Protein AF-A0A947EZD2-F1 (afdb_monomer_lite)

Radius of gyration: 15.96 Å; chains: 1; bounding box: 34×34×32 Å

Secondary structure (DSSP, 8-state):
--TTTTS-HHHHHHTT--TT-------SS-HHHHHHHHHHHHHHHHTTTTS---

Structure (mmCIF, N/CA/C/O backbone):
data_AF-A0A947EZD2-F1
#
_entry.id   AF-A0A947EZD2-F1
#
loop_
_atom_site.group_PDB
_atom_site.id
_atom_site.type_symbol
_atom_site.label_atom_id
_atom_site.label_alt_id
_atom_site.label_comp_id
_atom_site.label_asym_id
_atom_site.label_entity_id
_atom_site.label_seq_id
_atom_site.pdbx_PDB_ins_code
_atom_site.Cartn_x
_atom_site.Cartn_y
_atom_site.Cartn_z
_atom_site.occupancy
_atom_site.B_iso_or_equiv
_atom_site.auth_seq_id
_atom_site.auth_comp_id
_atom_site.auth_asym_id
_atom_site.auth_atom_id
_atom_site.pdbx_PDB_model_num
ATOM 1 N N . GLN A 1 1 ? 3.286 1.245 13.346 1.00 54.53 1 GLN A N 1
ATOM 2 C CA . GLN A 1 1 ? 2.086 2.109 13.415 1.00 54.53 1 GLN A CA 1
ATOM 3 C C . GLN A 1 1 ? 2.004 2.908 12.121 1.00 54.53 1 GLN A C 1
ATOM 5 O O . GLN A 1 1 ? 3.046 3.351 11.654 1.00 54.53 1 GLN A O 1
ATOM 10 N N . THR A 1 2 ? 0.828 3.034 11.504 1.00 74.44 2 THR A N 1
ATOM 11 C CA . THR A 1 2 ? 0.633 3.831 10.275 1.00 74.44 2 THR A CA 1
ATOM 12 C C . THR A 1 2 ? 0.201 5.258 10.627 1.00 74.44 2 THR A C 1
ATOM 14 O O . THR A 1 2 ? -0.275 5.503 11.733 1.00 74.44 2 THR A O 1
ATOM 17 N N . SER A 1 3 ? 0.356 6.213 9.703 1.00 71.88 3 SER A N 1
ATOM 18 C CA . SER A 1 3 ? 0.152 7.652 9.961 1.00 71.88 3 SER A CA 1
ATOM 19 C C . SER A 1 3 ? -1.225 8.029 10.535 1.00 71.88 3 SER A C 1
ATOM 21 O O . SER A 1 3 ? -1.340 9.056 11.190 1.00 71.88 3 SER A O 1
ATOM 23 N N . HIS A 1 4 ? -2.253 7.198 10.339 1.00 75.88 4 HIS A N 1
ATOM 24 C CA . HIS A 1 4 ? -3.625 7.439 10.811 1.00 75.88 4 HIS A CA 1
ATOM 25 C C . HIS A 1 4 ? -4.065 6.460 11.914 1.00 75.88 4 HIS A C 1
ATOM 27 O O . HIS A 1 4 ? -5.247 6.390 12.253 1.00 75.88 4 HIS A O 1
ATOM 33 N N . ALA A 1 5 ? -3.123 5.700 12.485 1.00 72.81 5 ALA A N 1
ATOM 34 C CA . ALA A 1 5 ? -3.400 4.706 13.523 1.00 72.81 5 ALA A CA 1
ATOM 35 C C . ALA A 1 5 ? -3.865 5.326 14.854 1.00 72.81 5 ALA A C 1
ATOM 37 O O . ALA A 1 5 ? -4.456 4.628 15.670 1.00 72.81 5 ALA A O 1
ATOM 38 N N . LEU A 1 6 ? -3.609 6.621 15.061 1.00 76.25 6 LEU A N 1
ATOM 39 C CA . LEU A 1 6 ? -4.000 7.367 16.261 1.00 76.25 6 LEU A CA 1
ATOM 40 C C . LEU A 1 6 ? -5.334 8.115 16.108 1.00 76.25 6 LEU A C 1
ATOM 42 O O . LEU A 1 6 ? -5.819 8.676 17.084 1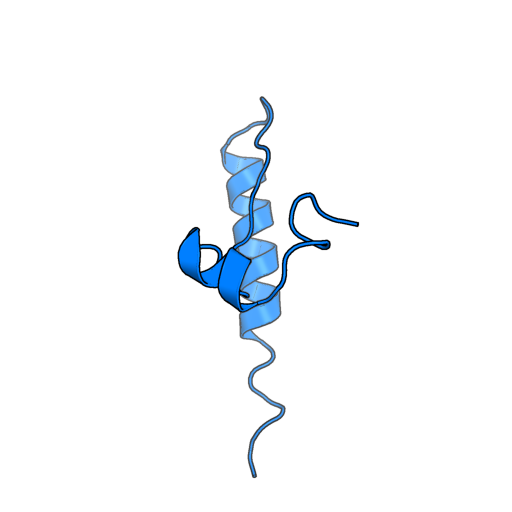.00 76.25 6 LEU A O 1
ATOM 46 N N . LEU A 1 7 ? -5.922 8.136 14.906 1.00 81.12 7 LEU A N 1
ATOM 47 C CA . LEU A 1 7 ? -7.228 8.754 14.680 1.00 81.12 7 LEU A CA 1
ATOM 48 C C . LEU A 1 7 ? -8.349 7.828 15.157 1.00 81.12 7 LEU A C 1
ATOM 50 O O . LEU A 1 7 ? -8.280 6.606 14.985 1.00 81.12 7 LEU A O 1
ATOM 54 N N . THR A 1 8 ? -9.411 8.412 15.701 1.00 84.69 8 THR A N 1
ATOM 55 C CA . THR A 1 8 ? -10.669 7.694 15.927 1.00 84.69 8 THR A CA 1
ATOM 56 C C . THR A 1 8 ? -11.317 7.315 14.592 1.00 84.69 8 THR A C 1
ATOM 58 O O . THR A 1 8 ? -11.008 7.875 13.537 1.00 84.69 8 THR A O 1
ATOM 61 N N . GLU A 1 9 ? -12.223 6.340 14.613 1.00 81.50 9 GLU A N 1
ATOM 62 C CA . GLU A 1 9 ? -12.947 5.902 13.413 1.00 81.50 9 GLU A CA 1
ATOM 63 C C . GLU A 1 9 ? -13.720 7.055 12.752 1.00 81.50 9 GLU A C 1
ATOM 65 O O . GLU A 1 9 ? -13.661 7.235 11.536 1.00 81.50 9 GLU A O 1
ATOM 70 N N . GLU A 1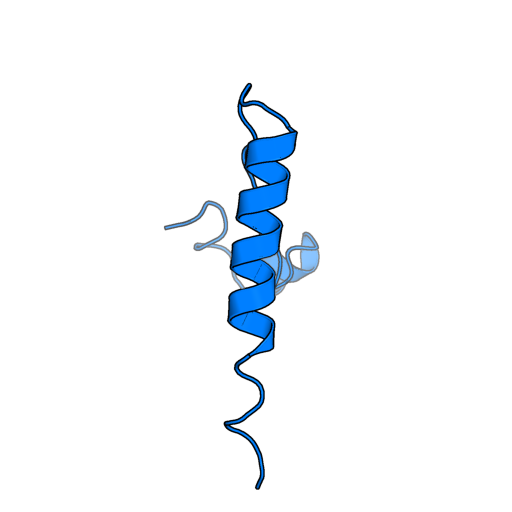 10 ? -14.363 7.895 13.560 1.00 81.69 10 GLU A N 1
ATOM 71 C CA . GLU A 1 10 ? -15.125 9.054 13.091 1.00 81.69 10 GLU A CA 1
ATOM 72 C C . GLU A 1 10 ? -14.228 10.121 12.444 1.00 81.69 10 GLU A C 1
ATOM 74 O O . GLU A 1 10 ? -14.577 10.707 11.417 1.00 81.69 10 GLU A O 1
ATOM 79 N N . GLU A 1 11 ? -13.023 10.336 12.978 1.00 84.62 11 GLU A N 1
ATOM 80 C CA . GLU A 1 11 ? -12.042 11.242 12.372 1.00 84.62 11 GLU A CA 1
ATOM 81 C C . GLU A 1 11 ? -11.487 10.708 11.050 1.00 84.62 11 GLU A C 1
ATOM 83 O O . GLU A 1 11 ? -11.270 11.500 10.129 1.00 84.62 11 GLU A O 1
ATOM 88 N N . ARG A 1 12 ? -11.291 9.386 10.933 1.00 85.25 12 ARG A N 1
ATOM 89 C CA . ARG A 1 12 ? -10.892 8.738 9.673 1.00 85.25 12 ARG A CA 1
ATOM 90 C C . ARG A 1 12 ? -11.982 8.872 8.614 1.00 85.25 12 ARG A C 1
ATOM 92 O O . ARG A 1 12 ? -11.700 9.345 7.512 1.00 85.25 12 ARG A O 1
ATOM 99 N N . LYS A 1 13 ? -13.233 8.554 8.964 1.00 82.00 13 LYS A N 1
ATOM 100 C CA . LYS A 1 13 ? -14.392 8.676 8.063 1.00 82.00 13 LYS A CA 1
ATOM 101 C C . LYS A 1 13 ? -14.587 10.107 7.569 1.00 82.00 13 LYS A C 1
ATOM 103 O O . LYS A 1 13 ? -14.771 10.308 6.371 1.00 82.00 13 LYS A O 1
ATOM 108 N N . ARG A 1 14 ? -14.470 11.111 8.451 1.00 87.06 14 ARG A N 1
ATOM 109 C CA . ARG A 1 14 ? -14.584 12.535 8.074 1.00 87.06 14 ARG A CA 1
ATOM 110 C C . ARG A 1 14 ? -13.535 12.965 7.043 1.00 87.06 14 ARG A C 1
ATOM 112 O O . ARG A 1 14 ? -13.787 13.872 6.259 1.00 87.06 14 ARG A O 1
ATOM 119 N N . GLN A 1 15 ? -12.369 12.324 7.046 1.00 86.00 15 GLN A N 1
ATOM 120 C CA . GLN A 1 15 ? -11.273 12.587 6.110 1.00 86.00 15 GLN A CA 1
ATOM 121 C C . GLN A 1 15 ? -11.324 11.698 4.855 1.00 86.00 15 GLN A C 1
ATOM 123 O O . GLN A 1 15 ? -10.413 11.753 4.034 1.00 86.00 15 GLN A O 1
ATOM 128 N N . GLY A 1 16 ? -12.366 10.873 4.692 1.00 84.38 16 GLY A N 1
ATOM 129 C CA . GLY A 1 16 ? -12.497 9.948 3.561 1.00 84.38 16 GLY A CA 1
ATOM 130 C C . GLY A 1 16 ? -11.566 8.731 3.635 1.00 84.38 16 GLY A C 1
ATOM 131 O O . GLY A 1 16 ? -11.381 8.037 2.637 1.00 84.38 16 GLY A O 1
ATOM 132 N N . ILE A 1 17 ? -10.976 8.454 4.801 1.00 86.00 17 ILE A N 1
ATOM 133 C CA . ILE A 1 17 ? -10.108 7.295 5.025 1.00 86.00 17 ILE A CA 1
ATOM 134 C C . ILE A 1 17 ? -11.002 6.105 5.370 1.00 86.00 17 ILE A C 1
ATOM 136 O O . ILE A 1 17 ? -11.489 5.989 6.494 1.00 86.00 17 ILE A O 1
ATOM 140 N N . SER A 1 18 ? -11.233 5.237 4.386 1.00 84.94 18 SER A N 1
ATOM 141 C CA . SER A 1 18 ? -11.939 3.969 4.592 1.00 84.94 18 SER A CA 1
ATOM 142 C C . SER A 1 18 ? -11.002 2.889 5.143 1.00 84.94 18 SER A C 1
ATOM 144 O O . SER A 1 18 ? -9.791 2.942 4.930 1.00 84.94 18 SER A O 1
ATOM 146 N N . ASP A 1 19 ? -11.559 1.874 5.804 1.00 82.25 19 ASP A N 1
ATOM 147 C CA . ASP A 1 19 ? -10.776 0.766 6.378 1.00 82.25 19 ASP A CA 1
ATOM 148 C C . ASP A 1 19 ? -10.053 -0.078 5.314 1.00 82.25 19 ASP A C 1
ATOM 150 O O . ASP A 1 19 ? -9.049 -0.726 5.602 1.00 82.25 19 ASP A O 1
ATOM 154 N N . GLY A 1 20 ? -10.540 -0.046 4.069 1.00 84.12 20 GLY A N 1
ATOM 155 C CA . GLY A 1 20 ? -9.914 -0.697 2.917 1.00 84.12 20 GLY A CA 1
ATOM 156 C C . GLY A 1 20 ? -8.921 0.183 2.155 1.00 84.12 20 GLY A C 1
ATOM 157 O O . GLY A 1 20 ? -8.425 -0.240 1.111 1.00 84.12 20 GLY A O 1
ATOM 158 N N . LEU A 1 21 ? -8.646 1.410 2.615 1.00 87.88 21 LEU A N 1
ATOM 159 C CA . LEU A 1 21 ? -7.734 2.317 1.923 1.00 87.88 21 LEU A CA 1
ATOM 160 C C . LEU A 1 21 ? -6.284 1.845 2.080 1.00 87.88 21 LEU A C 1
ATOM 162 O O . LEU A 1 21 ? -5.697 1.917 3.160 1.00 87.88 21 LEU A O 1
ATOM 166 N N . ILE A 1 22 ? -5.682 1.435 0.967 1.00 87.38 22 ILE A N 1
ATOM 167 C CA . ILE A 1 22 ? -4.261 1.098 0.884 1.00 87.38 22 ILE A CA 1
ATOM 168 C C . ILE A 1 22 ? -3.533 2.248 0.188 1.00 87.38 22 ILE A C 1
ATOM 170 O O . ILE A 1 22 ? -3.930 2.685 -0.890 1.00 87.38 22 ILE A O 1
ATOM 174 N N . ARG A 1 23 ? -2.455 2.743 0.803 1.00 89.50 23 ARG A N 1
ATOM 175 C CA . ARG A 1 23 ? -1.585 3.771 0.221 1.00 89.50 23 ARG A CA 1
ATOM 176 C C . ARG A 1 23 ? -0.262 3.141 -0.198 1.00 89.50 23 ARG A C 1
ATOM 178 O O . ARG A 1 23 ? 0.477 2.673 0.664 1.00 89.50 23 ARG A O 1
ATOM 185 N N . PHE A 1 24 ? 0.047 3.200 -1.487 1.00 89.56 24 PHE A N 1
ATOM 186 C CA . PHE A 1 24 ? 1.334 2.774 -2.032 1.00 89.56 24 PHE A CA 1
ATOM 187 C C . PHE A 1 24 ? 2.269 3.971 -2.212 1.00 89.56 24 PHE A C 1
ATOM 189 O O . PHE A 1 24 ? 1.847 5.029 -2.677 1.00 89.56 24 PHE A O 1
ATOM 196 N N . SER A 1 25 ? 3.536 3.792 -1.846 1.00 91.44 25 SER A N 1
ATOM 197 C CA . SER A 1 25 ? 4.623 4.686 -2.244 1.00 91.44 25 SER A CA 1
ATOM 198 C C . SER A 1 25 ? 5.344 4.016 -3.405 1.00 91.44 25 SER A C 1
ATOM 200 O O . SER A 1 25 ? 6.059 3.045 -3.181 1.00 91.44 25 SER A O 1
ATOM 202 N N . VAL A 1 26 ? 5.101 4.484 -4.626 1.00 92.12 26 VAL A N 1
ATOM 203 C CA . VAL A 1 26 ? 5.729 3.933 -5.835 1.00 92.12 26 VAL A CA 1
ATOM 204 C C . VAL A 1 26 ? 7.093 4.594 -6.028 1.00 92.12 26 VAL A C 1
ATOM 206 O O . VAL A 1 26 ? 7.194 5.817 -5.899 1.00 92.12 26 VAL A O 1
ATOM 209 N N . GLY A 1 27 ? 8.132 3.793 -6.262 1.00 91.69 27 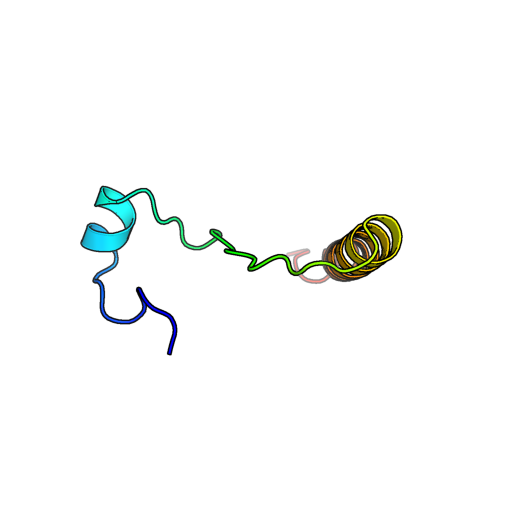GLY A N 1
ATOM 210 C CA . GLY A 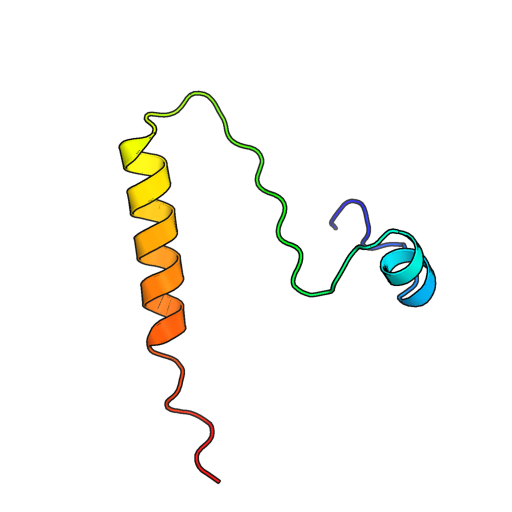1 27 ? 9.483 4.267 -6.535 1.00 91.69 27 GLY A CA 1
ATOM 211 C C . GLY A 1 27 ? 9.704 4.539 -8.025 1.00 91.69 27 GLY A C 1
ATOM 212 O O . GLY A 1 27 ? 8.807 5.000 -8.730 1.00 91.69 27 GLY A O 1
ATOM 213 N N . ILE A 1 28 ? 10.934 4.306 -8.485 1.00 94.56 28 ILE A N 1
ATOM 214 C CA . ILE A 1 28 ? 11.356 4.470 -9.889 1.00 94.56 28 ILE A CA 1
ATOM 215 C C . ILE A 1 28 ? 11.621 3.119 -10.568 1.00 94.56 28 ILE A C 1
ATOM 217 O O . ILE A 1 28 ? 12.443 3.034 -11.477 1.00 94.56 28 ILE A O 1
ATOM 221 N N . GLU A 1 29 ? 10.996 2.057 -10.066 1.00 95.69 29 GLU A N 1
ATOM 222 C CA . GLU A 1 29 ? 11.120 0.708 -10.608 1.00 95.69 29 GLU A CA 1
ATOM 223 C C . GLU A 1 29 ? 10.498 0.591 -12.008 1.00 95.69 29 GLU A C 1
ATOM 225 O O . GLU A 1 29 ? 9.732 1.450 -12.455 1.00 95.69 29 GLU A O 1
ATOM 230 N N . GLU A 1 30 ? 10.804 -0.512 -12.691 1.00 97.00 30 GLU A N 1
ATOM 231 C CA . GLU A 1 30 ? 10.168 -0.853 -13.959 1.00 97.00 30 GLU A CA 1
ATOM 232 C C . GLU A 1 30 ? 8.666 -1.091 -13.754 1.00 97.00 30 GLU A C 1
ATOM 234 O O . GLU A 1 30 ? 8.236 -1.835 -12.868 1.00 97.00 30 GLU A O 1
ATOM 239 N N . ALA A 1 31 ? 7.846 -0.447 -14.586 1.00 95.81 31 ALA A N 1
ATOM 240 C CA . ALA A 1 31 ? 6.395 -0.459 -14.418 1.00 95.81 31 ALA A CA 1
ATOM 241 C C . ALA A 1 31 ? 5.798 -1.871 -14.541 1.00 95.81 31 ALA A C 1
ATOM 243 O O . ALA A 1 31 ? 4.865 -2.209 -13.811 1.00 95.81 31 ALA A O 1
ATOM 244 N N . ASP A 1 32 ? 6.351 -2.696 -15.432 1.00 97.00 32 ASP A N 1
ATOM 245 C CA . ASP A 1 32 ? 5.867 -4.056 -15.680 1.00 97.00 32 ASP A CA 1
ATOM 246 C C . ASP A 1 32 ? 6.094 -4.977 -14.474 1.00 97.00 32 ASP A C 1
ATOM 248 O O . ASP A 1 32 ? 5.224 -5.791 -14.155 1.00 97.00 32 ASP A O 1
ATOM 252 N N . ASP A 1 33 ? 7.203 -4.799 -13.751 1.00 95.88 33 ASP A N 1
ATOM 253 C CA . ASP A 1 33 ? 7.495 -5.559 -12.533 1.00 95.88 33 ASP A CA 1
ATOM 254 C C . ASP A 1 33 ? 6.506 -5.192 -11.416 1.00 95.88 33 ASP A C 1
ATOM 256 O O . ASP A 1 33 ? 5.916 -6.071 -10.782 1.00 95.88 33 ASP A O 1
ATOM 260 N N . LEU A 1 34 ? 6.229 -3.894 -11.232 1.00 95.06 34 LEU A N 1
ATOM 261 C CA . LEU A 1 34 ? 5.238 -3.422 -10.256 1.00 95.06 34 LEU A CA 1
ATOM 262 C C . LEU A 1 34 ? 3.831 -3.953 -10.559 1.00 95.06 34 LEU A C 1
ATOM 264 O O . LEU A 1 34 ? 3.093 -4.341 -9.648 1.00 95.06 34 LEU A O 1
ATOM 268 N N . ILE A 1 35 ? 3.444 -3.971 -11.835 1.00 95.44 35 ILE A N 1
ATOM 269 C CA . ILE A 1 35 ? 2.152 -4.511 -12.267 1.00 95.44 35 ILE A CA 1
ATOM 270 C C . ILE A 1 35 ? 2.095 -6.017 -11.997 1.00 95.44 35 ILE A C 1
ATOM 272 O O . ILE A 1 35 ? 1.110 -6.490 -11.422 1.00 95.44 35 ILE A O 1
ATOM 276 N N . ALA A 1 36 ? 3.139 -6.767 -12.360 1.00 96.62 36 ALA A N 1
ATOM 277 C CA . ALA A 1 36 ? 3.200 -8.212 -12.156 1.00 96.62 36 ALA A CA 1
ATOM 278 C C . ALA A 1 36 ? 3.082 -8.594 -10.670 1.00 96.62 36 ALA A C 1
ATOM 280 O O . ALA A 1 36 ? 2.315 -9.504 -10.329 1.00 96.62 36 ALA A O 1
ATOM 281 N N . ASP A 1 37 ? 3.761 -7.863 -9.786 1.00 93.88 37 ASP A N 1
ATOM 282 C CA . ASP A 1 37 ? 3.703 -8.069 -8.336 1.00 93.88 37 ASP A CA 1
ATOM 283 C C . ASP A 1 37 ? 2.296 -7.813 -7.776 1.00 93.88 37 ASP A C 1
ATOM 285 O O . ASP A 1 37 ? 1.739 -8.640 -7.040 1.00 93.88 37 ASP A O 1
ATOM 289 N N . LEU A 1 38 ? 1.670 -6.696 -8.161 1.00 93.81 38 LEU A N 1
ATOM 290 C CA . LEU A 1 38 ? 0.308 -6.369 -7.731 1.00 93.81 38 LEU A CA 1
ATOM 291 C C . LEU A 1 38 ? -0.708 -7.397 -8.243 1.00 93.81 38 LEU A C 1
ATOM 293 O O . LEU A 1 38 ? -1.583 -7.837 -7.490 1.00 93.81 38 LEU A O 1
ATOM 297 N N . GLU A 1 39 ? -0.586 -7.830 -9.498 1.00 94.88 39 GLU A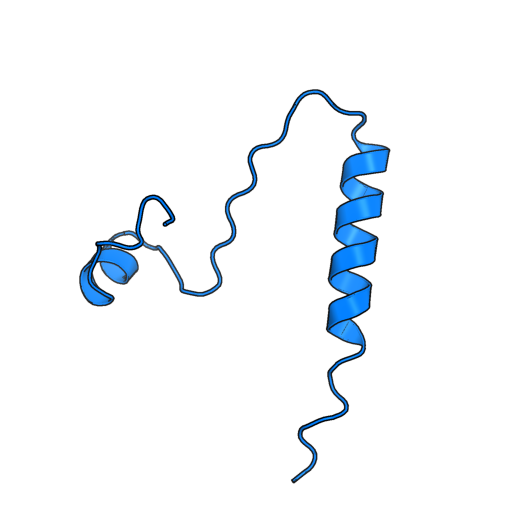 N 1
ATOM 298 C CA . GLU A 1 39 ? -1.438 -8.879 -10.054 1.00 94.88 39 GLU A CA 1
ATOM 299 C C . GLU A 1 39 ? -1.293 -10.202 -9.300 1.00 94.88 39 GLU A C 1
ATOM 301 O O . GLU A 1 39 ? -2.292 -10.872 -9.011 1.00 94.88 39 GLU A O 1
ATOM 306 N N . GLN A 1 40 ? -0.059 -10.603 -8.993 1.00 94.62 40 GLN A N 1
ATOM 307 C CA . GLN A 1 40 ? 0.233 -11.835 -8.268 1.00 94.62 40 GLN A CA 1
ATOM 308 C C . GLN A 1 40 ? -0.374 -11.806 -6.860 1.00 94.62 40 GLN A C 1
ATOM 310 O O . GLN A 1 40 ? -1.039 -12.772 -6.460 1.00 94.62 40 GLN A O 1
ATOM 315 N N . ALA A 1 41 ? -0.227 -10.693 -6.139 1.00 90.88 41 ALA A N 1
ATOM 316 C CA . ALA A 1 41 ? -0.810 -10.498 -4.814 1.00 90.88 41 ALA A CA 1
ATOM 317 C C . ALA A 1 41 ? -2.350 -10.535 -4.839 1.00 90.88 41 ALA A C 1
ATOM 319 O O . ALA A 1 41 ? -2.974 -11.242 -4.040 1.00 90.88 41 ALA A O 1
ATOM 320 N N . LEU A 1 42 ? -2.986 -9.844 -5.791 1.00 90.56 42 LEU A N 1
ATOM 321 C CA . LEU A 1 42 ? -4.449 -9.824 -5.920 1.00 90.56 42 LEU A CA 1
ATOM 322 C C . LEU A 1 42 ? -5.017 -11.202 -6.303 1.00 90.56 42 LEU A C 1
ATOM 324 O O . LEU A 1 42 ? -6.028 -11.638 -5.739 1.00 90.56 42 LEU A O 1
ATOM 328 N N . LYS A 1 43 ? -4.345 -11.940 -7.199 1.00 92.62 43 LYS A N 1
ATOM 329 C CA . LYS A 1 43 ? -4.716 -13.323 -7.562 1.00 92.62 43 LYS A CA 1
ATOM 330 C C . LYS A 1 43 ? -4.653 -14.269 -6.357 1.00 92.62 43 LYS A C 1
ATOM 332 O O . LYS A 1 43 ? -5.491 -15.167 -6.249 1.00 92.62 43 LYS A O 1
ATOM 337 N N . ALA A 1 44 ? -3.702 -14.077 -5.439 1.00 87.88 44 ALA A N 1
ATOM 338 C CA . ALA A 1 44 ? -3.582 -14.898 -4.232 1.00 87.88 44 ALA A CA 1
ATOM 339 C C . ALA A 1 44 ? -4.799 -14.750 -3.299 1.00 87.88 44 ALA A C 1
ATOM 341 O O . ALA A 1 44 ? -5.305 -15.747 -2.784 1.00 87.88 44 ALA A O 1
ATOM 342 N N . ILE A 1 45 ? -5.329 -13.532 -3.147 1.00 83.56 45 ILE A N 1
ATOM 343 C CA . ILE A 1 45 ? -6.502 -13.257 -2.299 1.00 83.56 45 ILE A CA 1
ATOM 344 C C . ILE A 1 45 ? -7.794 -13.770 -2.956 1.00 83.56 45 ILE A C 1
ATOM 346 O O . ILE A 1 45 ? -8.675 -14.296 -2.272 1.00 83.56 45 ILE A O 1
ATOM 350 N N . GLY A 1 46 ? -7.893 -13.717 -4.291 1.00 66.31 46 GLY A N 1
ATOM 351 C CA . GLY A 1 46 ? -9.042 -14.240 -5.046 1.00 66.31 46 GLY A CA 1
ATOM 352 C C . GLY A 1 46 ? -9.309 -15.743 -4.855 1.00 66.31 46 GLY A C 1
ATOM 353 O O . GLY A 1 46 ? -10.436 -16.197 -5.058 1.00 66.31 46 GLY A O 1
ATOM 354 N N . ARG A 1 47 ? -8.313 -16.519 -4.404 1.00 60.41 47 ARG A N 1
ATOM 355 C CA . ARG A 1 47 ? -8.444 -17.956 -4.092 1.00 60.41 47 ARG A CA 1
ATOM 356 C C . ARG A 1 47 ? -9.053 -18.246 -2.715 1.00 60.41 47 ARG A C 1
ATOM 358 O O . ARG A 1 47 ? -9.439 -19.386 -2.464 1.00 60.41 47 ARG A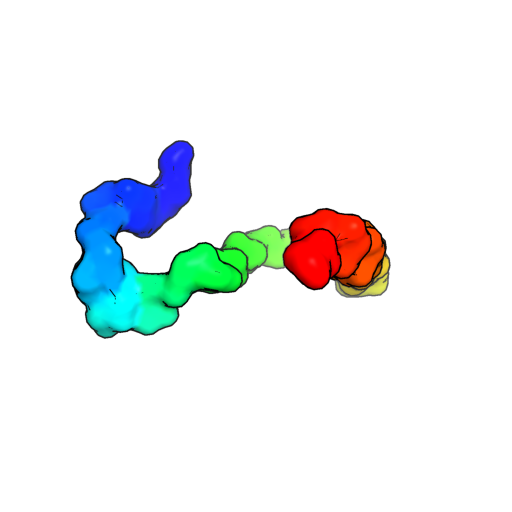 O 1
ATOM 365 N N . ASN A 1 48 ? -9.196 -17.246 -1.842 1.00 54.53 48 ASN A N 1
ATOM 366 C CA . ASN A 1 48 ? -9.597 -17.452 -0.446 1.00 54.53 48 ASN A CA 1
ATOM 367 C C . ASN A 1 48 ? -11.123 -17.453 -0.199 1.00 54.53 48 ASN A C 1
ATOM 369 O O . ASN A 1 48 ? -11.566 -17.470 0.945 1.00 54.53 48 ASN A O 1
ATOM 373 N N . LYS A 1 49 ? -11.962 -17.491 -1.248 1.00 53.50 49 LYS A N 1
ATOM 374 C CA . LYS A 1 49 ? -13.437 -17.548 -1.121 1.00 53.50 49 LYS A CA 1
ATOM 375 C C . LYS A 1 49 ? -14.005 -18.902 -0.648 1.00 53.50 49 LYS A C 1
ATOM 377 O O . LYS A 1 49 ? -15.220 -19.063 -0.627 1.00 53.50 49 LYS A O 1
ATOM 382 N N . LYS A 1 50 ? -13.179 -19.886 -0.263 1.00 53.59 50 LYS A N 1
ATOM 383 C CA . LYS A 1 50 ? -13.655 -21.226 0.148 1.00 53.59 50 LYS A CA 1
ATOM 384 C C . LYS A 1 50 ? -13.929 -21.396 1.651 1.00 53.59 50 LYS A C 1
ATOM 386 O O . LYS A 1 50 ? -14.253 -22.501 2.068 1.00 53.59 50 LYS A O 1
ATOM 391 N N . VAL A 1 51 ? -13.842 -20.334 2.456 1.00 54.19 51 VAL A N 1
ATOM 392 C CA . VAL A 1 51 ? -14.160 -20.377 3.897 1.00 54.19 51 VAL A CA 1
ATOM 393 C C . VAL A 1 51 ? -15.257 -19.364 4.216 1.00 54.19 51 VAL A C 1
ATOM 395 O O . VAL A 1 51 ? -15.016 -18.366 4.875 1.00 54.19 51 VAL A O 1
ATOM 398 N N . MET A 1 52 ? -16.445 -19.582 3.655 1.00 48.75 52 MET A N 1
ATOM 399 C CA . MET A 1 52 ? -17.735 -19.068 4.147 1.00 48.75 52 MET A CA 1
ATOM 400 C C . MET A 1 52 ? -18.851 -19.649 3.265 1.00 48.75 52 MET A C 1
ATOM 402 O O . MET A 1 52 ? -19.595 -18.936 2.601 1.00 48.75 52 MET A O 1
ATOM 406 N N . SER A 1 53 ? -18.929 -20.981 3.216 1.00 36.00 53 SER A N 1
ATOM 407 C CA . SER A 1 53 ? -20.223 -21.639 3.034 1.00 36.00 53 SER A CA 1
ATOM 408 C C . SER A 1 53 ? -20.675 -21.997 4.441 1.00 36.00 53 SER A C 1
ATOM 410 O O . SER A 1 53 ? -20.107 -22.900 5.054 1.00 36.00 53 SER A O 1
ATOM 412 N N . VAL A 1 54 ? -21.597 -21.195 4.969 1.00 46.59 54 VAL A N 1
ATOM 413 C CA . VAL A 1 54 ? -22.551 -21.660 5.982 1.00 46.59 54 VAL A CA 1
ATOM 414 C C . VAL A 1 54 ? -23.481 -22.668 5.311 1.00 46.59 54 VAL A C 1
ATOM 416 O O . VAL A 1 54 ? -23.691 -22.518 4.082 1.00 46.59 54 VAL A O 1
#

Foldseek 3Di:
DDPCPPPDPVRCVVVVNDPPDDDDDDDPDDPVVVVVVVVVVVVVVVVPPPPDDD

pLDDT: mean 81.31, std 15.27, range [36.0, 97.0]

Sequence (54 aa):
QTSHALLTEEERKRQGISDGLIRFSVGIEEADDLIADLEQALKAIGRNKKVMSV